Protein AF-A0A662NYD4-F1 (afdb_monomer_lite)

Foldseek 3Di:
DPDPQCDLVNLLVLVVVQVVVCPVHQWGWFAWADPPPQKGKGKIKGFCPQDADPVRDTDRQTKIKIKMFMAGNVPRDTPDIDMDIDRDSSSSSVVVSVVCVVVVIGTDDDDD

Structure (mmCIF, N/CA/C/O backbone):
data_AF-A0A662NYD4-F1
#
_entry.id   AF-A0A662NYD4-F1
#
loop_
_atom_site.group_PDB
_atom_site.id
_atom_site.type_symbol
_atom_site.label_atom_id
_atom_site.label_alt_id
_atom_site.label_comp_id
_atom_site.label_asym_id
_atom_site.label_entity_id
_atom_site.label_seq_id
_atom_site.pdbx_PDB_ins_code
_atom_site.Cartn_x
_atom_site.Cartn_y
_atom_site.Cartn_z
_atom_site.occupancy
_atom_site.B_iso_or_equiv
_atom_site.auth_seq_id
_atom_site.auth_comp_id
_atom_site.auth_asym_id
_atom_site.auth_atom_id
_atom_site.pdbx_PDB_model_num
ATOM 1 N N . MET A 1 1 ? -7.359 15.234 22.515 1.00 42.53 1 MET A N 1
ATOM 2 C CA . MET A 1 1 ? -6.064 14.984 21.854 1.00 42.53 1 MET A CA 1
ATOM 3 C C . MET A 1 1 ? -6.331 15.004 20.365 1.00 42.53 1 MET A C 1
ATOM 5 O O . MET A 1 1 ? -7.099 14.164 19.912 1.00 42.53 1 MET A O 1
ATOM 9 N N . GLU A 1 2 ? -5.815 15.993 19.637 1.00 41.84 2 GLU A N 1
ATOM 10 C CA . GLU A 1 2 ? -5.825 15.942 18.170 1.00 41.84 2 GLU A CA 1
ATOM 11 C C . GLU A 1 2 ? -5.051 14.693 17.743 1.00 41.84 2 GLU A C 1
ATOM 13 O O . GLU A 1 2 ? -3.923 14.480 18.193 1.00 41.84 2 GLU A O 1
ATOM 18 N N . LYS A 1 3 ? -5.678 13.820 16.946 1.00 51.69 3 LYS A N 1
ATOM 19 C CA . LYS A 1 3 ? -4.943 12.733 16.298 1.00 51.69 3 LYS A CA 1
ATOM 20 C C . LYS A 1 3 ? -3.951 13.402 15.348 1.00 51.69 3 LYS A C 1
ATOM 22 O O . LYS A 1 3 ? -4.363 14.183 14.496 1.00 51.69 3 LYS A O 1
ATOM 27 N N . SER A 1 4 ? -2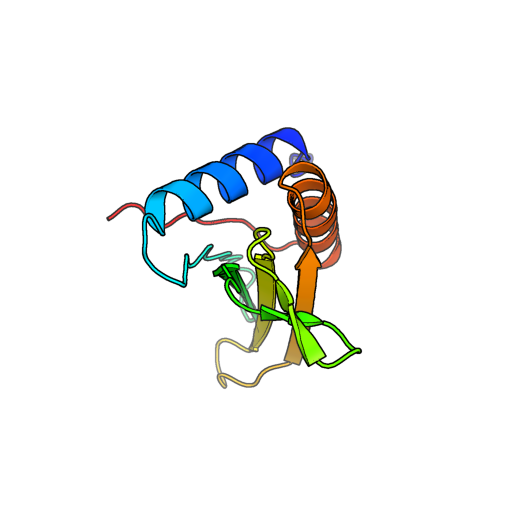.661 13.144 15.541 1.00 57.41 4 SER A N 1
ATOM 28 C CA . SER A 1 4 ? -1.622 13.616 14.627 1.00 57.41 4 SER A CA 1
ATOM 29 C C . SER A 1 4 ? -1.933 13.077 13.227 1.00 57.41 4 SER A C 1
ATOM 31 O O . SER A 1 4 ? -2.120 11.872 13.065 1.00 57.41 4 SER A O 1
ATOM 33 N N . HIS A 1 5 ? -2.073 13.974 12.249 1.00 71.19 5 HIS A N 1
ATOM 34 C CA . HIS A 1 5 ? -2.280 13.608 10.851 1.00 71.19 5 HIS A CA 1
ATOM 35 C C . HIS A 1 5 ? -1.076 12.812 10.338 1.00 71.19 5 HIS A C 1
ATOM 37 O O . HIS A 1 5 ? 0.073 13.204 10.562 1.00 71.19 5 HIS A O 1
ATOM 43 N N . TYR A 1 6 ? -1.331 11.708 9.639 1.00 75.56 6 TYR A N 1
ATOM 44 C CA . TYR A 1 6 ? -0.271 10.927 9.017 1.00 75.56 6 TYR A CA 1
ATOM 45 C C . TYR A 1 6 ? 0.205 11.645 7.748 1.00 75.56 6 TYR A C 1
ATOM 47 O O . TYR A 1 6 ? -0.464 11.658 6.718 1.00 75.56 6 TYR A O 1
ATOM 55 N N . SER A 1 7 ? 1.342 12.331 7.863 1.00 84.81 7 SER A N 1
ATOM 56 C CA . SER A 1 7 ? 1.842 13.221 6.811 1.00 84.81 7 SER A CA 1
ATOM 57 C C . SER A 1 7 ? 2.425 12.473 5.608 1.00 84.81 7 SER A C 1
ATOM 59 O O . SER A 1 7 ? 2.964 11.376 5.748 1.00 84.81 7 SER A O 1
ATOM 61 N N . ILE A 1 8 ? 2.419 13.126 4.441 1.00 87.38 8 ILE A N 1
ATOM 62 C CA . ILE A 1 8 ? 3.083 12.635 3.218 1.00 87.38 8 ILE A CA 1
ATOM 63 C C . ILE A 1 8 ? 4.576 12.364 3.468 1.00 87.38 8 ILE A C 1
ATOM 65 O O . ILE A 1 8 ? 5.111 11.377 2.979 1.00 87.38 8 ILE A O 1
ATOM 69 N N . GLU A 1 9 ? 5.245 13.185 4.283 1.00 87.25 9 GLU A N 1
ATOM 70 C CA . GLU A 1 9 ? 6.655 12.978 4.649 1.00 87.25 9 GLU A CA 1
ATOM 71 C C . GLU A 1 9 ? 6.875 11.693 5.458 1.00 87.25 9 GLU A C 1
ATOM 73 O O . GLU A 1 9 ? 7.900 11.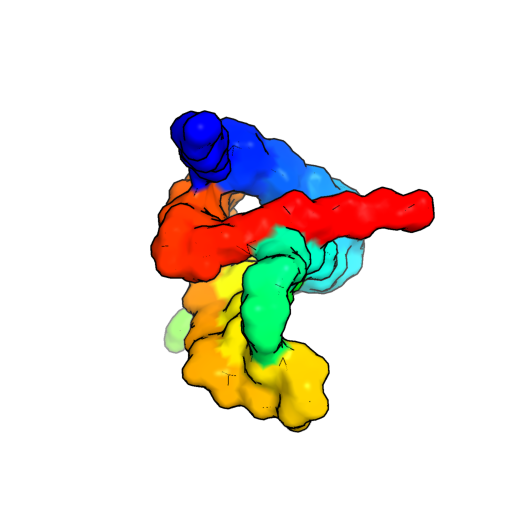028 5.308 1.00 87.25 9 GLU A O 1
ATOM 78 N N . GLN A 1 10 ? 5.916 11.324 6.311 1.00 83.50 10 GLN A N 1
ATOM 79 C CA . GLN A 1 10 ? 5.960 10.056 7.037 1.00 83.50 10 GLN A CA 1
ATOM 80 C C . GLN A 1 10 ? 5.693 8.884 6.084 1.00 83.50 10 GLN A C 1
ATOM 82 O O . GLN A 1 10 ? 6.482 7.945 6.050 1.00 83.50 10 GLN A O 1
ATOM 87 N N . ALA A 1 11 ? 4.669 9.001 5.232 1.00 84.94 11 ALA A N 1
ATOM 88 C CA . ALA A 1 11 ? 4.356 8.024 4.187 1.00 84.94 11 ALA A CA 1
ATOM 89 C C . ALA A 1 11 ? 5.548 7.743 3.270 1.00 84.94 11 ALA A C 1
ATOM 91 O O . ALA A 1 11 ? 5.844 6.593 2.950 1.00 84.94 11 ALA A O 1
ATOM 92 N N . LYS A 1 12 ? 6.271 8.798 2.890 1.00 87.56 12 LYS A N 1
ATOM 93 C CA . LYS A 1 12 ? 7.479 8.709 2.076 1.00 87.56 12 LYS A CA 1
ATOM 94 C C . LYS A 1 12 ? 8.557 7.872 2.756 1.00 87.56 12 LYS A C 1
ATOM 96 O O . LYS A 1 12 ? 9.059 6.935 2.144 1.00 87.56 12 LYS A O 1
ATOM 101 N N . LYS A 1 13 ? 8.870 8.167 4.022 1.00 84.75 13 LYS A N 1
ATOM 102 C CA . LYS A 1 13 ? 9.867 7.407 4.795 1.00 84.75 13 LYS A CA 1
ATOM 103 C C . LYS A 1 13 ? 9.491 5.938 4.928 1.00 84.75 13 LYS A C 1
ATOM 105 O O . LYS A 1 13 ? 10.355 5.081 4.783 1.00 84.75 13 LYS A O 1
ATOM 110 N N . ASP A 1 14 ? 8.219 5.651 5.176 1.00 80.75 14 ASP A N 1
ATOM 111 C CA . ASP A 1 14 ? 7.755 4.281 5.387 1.00 80.75 14 ASP A CA 1
ATOM 112 C C . ASP A 1 14 ? 7.813 3.471 4.081 1.00 80.75 14 ASP A C 1
ATOM 114 O O . ASP A 1 14 ? 8.285 2.335 4.076 1.00 80.75 14 ASP A O 1
ATOM 118 N N . ILE A 1 15 ? 7.454 4.081 2.946 1.00 81.88 15 ILE A N 1
ATOM 119 C CA . ILE A 1 15 ? 7.636 3.479 1.615 1.00 81.88 15 ILE A CA 1
ATOM 120 C C . ILE A 1 15 ? 9.119 3.266 1.303 1.00 81.88 15 ILE A C 1
ATOM 122 O O . ILE A 1 15 ? 9.491 2.202 0.815 1.00 81.88 15 ILE A O 1
ATOM 126 N N . GLU A 1 16 ? 9.981 4.244 1.580 1.00 84.06 16 GLU A N 1
ATOM 127 C CA . GLU A 1 16 ? 11.424 4.125 1.341 1.00 84.06 16 GLU A CA 1
ATOM 128 C C . GLU A 1 16 ? 12.047 2.997 2.170 1.00 84.06 16 GLU A C 1
ATOM 130 O O . GLU A 1 16 ? 12.807 2.194 1.627 1.00 84.06 16 GLU A O 1
ATOM 135 N N . ILE A 1 17 ? 11.694 2.894 3.455 1.00 80.19 17 ILE A N 1
ATOM 136 C CA . ILE A 1 17 ? 12.142 1.811 4.340 1.00 80.19 17 ILE A CA 1
ATOM 137 C C . ILE A 1 17 ? 11.639 0.466 3.823 1.00 80.19 17 ILE A C 1
ATOM 139 O O . ILE A 1 17 ? 12.425 -0.473 3.705 1.00 80.19 17 ILE A O 1
ATOM 143 N N . ALA A 1 18 ? 10.366 0.380 3.441 1.00 76.50 18 ALA A N 1
ATOM 144 C CA . ALA A 1 18 ? 9.790 -0.837 2.893 1.00 76.50 18 ALA A CA 1
ATOM 145 C C . ALA A 1 18 ? 10.507 -1.275 1.603 1.00 76.50 18 ALA A C 1
ATOM 147 O O . ALA A 1 18 ? 10.877 -2.443 1.467 1.00 76.50 18 ALA A O 1
ATOM 148 N N . ILE A 1 19 ? 10.780 -0.348 0.681 1.00 77.69 19 ILE A N 1
ATOM 149 C CA . ILE A 1 19 ? 11.544 -0.622 -0.545 1.00 77.69 19 ILE A CA 1
ATOM 150 C C . ILE A 1 19 ? 12.970 -1.086 -0.213 1.00 77.69 19 ILE A C 1
ATOM 152 O O . ILE A 1 19 ? 13.457 -2.040 -0.819 1.00 77.69 19 ILE A O 1
ATOM 156 N N . GLN A 1 20 ? 13.639 -0.451 0.753 1.00 78.50 20 GLN A N 1
ATOM 157 C CA . GLN A 1 20 ? 14.980 -0.854 1.193 1.00 78.50 20 GLN A CA 1
ATOM 158 C C . GLN A 1 20 ? 14.988 -2.259 1.807 1.00 78.50 20 GLN A C 1
ATOM 160 O O . GLN A 1 20 ? 15.876 -3.048 1.489 1.00 78.50 20 GLN A O 1
ATOM 165 N N . GLN A 1 21 ? 13.994 -2.589 2.637 1.00 70.81 21 GLN A N 1
ATOM 166 C CA . GLN A 1 21 ? 13.831 -3.913 3.245 1.00 70.81 21 GLN A CA 1
ATOM 167 C C . GLN A 1 21 ? 13.534 -5.002 2.210 1.00 70.81 21 GLN A C 1
ATOM 169 O O . GLN A 1 21 ? 14.025 -6.120 2.353 1.00 70.81 21 GLN A O 1
ATOM 174 N N . ALA A 1 22 ? 12.783 -4.686 1.148 1.00 68.69 22 ALA A N 1
ATOM 175 C CA . ALA A 1 22 ? 12.597 -5.616 0.035 1.00 68.69 22 ALA A CA 1
ATOM 176 C C . ALA A 1 22 ? 13.929 -5.964 -0.646 1.00 68.69 22 ALA A C 1
ATOM 178 O O . ALA A 1 22 ? 14.110 -7.108 -1.063 1.00 68.69 22 ALA A O 1
ATOM 179 N N . GLY A 1 23 ? 14.870 -5.019 -0.756 1.00 67.75 23 GLY A N 1
ATOM 180 C CA . GLY A 1 23 ? 16.151 -5.241 -1.431 1.00 67.75 23 GLY A CA 1
ATOM 181 C C . GLY A 1 23 ? 15.964 -5.701 -2.887 1.00 67.75 23 GLY A C 1
ATOM 182 O O . GLY A 1 23 ? 15.329 -5.013 -3.684 1.00 67.75 23 GLY A O 1
ATOM 183 N N . GLU A 1 24 ? 16.508 -6.874 -3.242 1.00 61.31 24 GLU A N 1
ATOM 184 C CA . GLU A 1 24 ? 16.255 -7.552 -4.535 1.00 61.31 24 GLU A CA 1
ATOM 185 C C . GLU A 1 24 ? 14.986 -8.434 -4.536 1.00 61.31 24 GLU A C 1
ATOM 187 O O . GLU A 1 24 ? 14.609 -9.011 -5.559 1.00 61.31 24 GLU A O 1
ATOM 192 N N . GLY A 1 25 ? 14.325 -8.570 -3.387 1.00 55.09 25 GLY A N 1
ATOM 193 C CA . GLY A 1 25 ? 13.054 -9.263 -3.229 1.00 55.09 25 GLY A CA 1
ATOM 194 C C . GLY A 1 25 ? 11.891 -8.516 -3.887 1.00 55.09 25 GLY A C 1
ATOM 195 O O . GLY A 1 25 ? 11.916 -7.305 -4.092 1.00 55.09 25 GLY A O 1
ATOM 196 N N . LYS A 1 26 ? 10.836 -9.261 -4.230 1.00 55.69 26 LYS A N 1
ATOM 197 C CA . LYS A 1 26 ? 9.649 -8.730 -4.927 1.00 55.69 26 LYS A CA 1
ATOM 198 C C . LYS A 1 26 ? 8.616 -8.079 -3.996 1.00 55.69 26 LYS A C 1
ATOM 200 O O . LYS A 1 26 ? 7.679 -7.450 -4.476 1.00 55.69 26 LYS A O 1
ATOM 205 N N . TYR A 1 27 ? 8.747 -8.239 -2.681 1.00 55.28 27 TYR A N 1
ATOM 206 C CA . TYR A 1 27 ? 7.693 -7.893 -1.723 1.00 55.28 27 TYR A CA 1
ATOM 207 C C . TYR A 1 27 ? 8.283 -7.218 -0.485 1.00 55.28 27 TYR A C 1
ATOM 209 O O . TYR A 1 27 ? 9.316 -7.658 0.013 1.00 55.28 27 TYR A O 1
ATOM 217 N N . SER A 1 28 ? 7.600 -6.195 0.022 1.00 54.34 28 SER A N 1
ATOM 218 C CA . SER A 1 28 ? 7.810 -5.626 1.350 1.00 54.34 28 SER A CA 1
ATOM 219 C C . SER A 1 28 ? 6.469 -5.478 2.059 1.00 54.34 28 SER A C 1
ATOM 221 O O . SER A 1 28 ? 5.517 -4.911 1.526 1.00 54.34 28 SER A O 1
ATOM 223 N N . T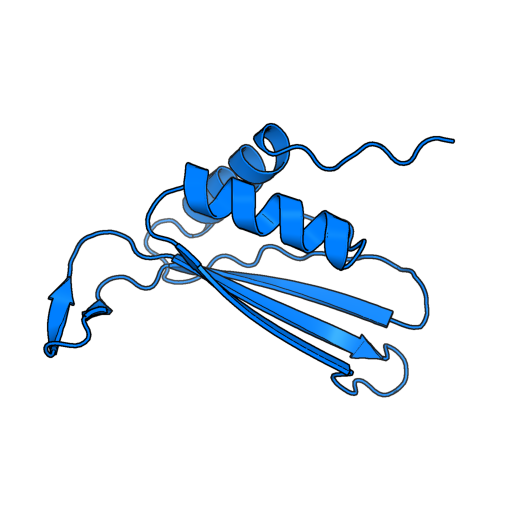HR A 1 29 ? 6.346 -5.999 3.271 1.00 53.94 29 THR A N 1
ATOM 224 C CA . THR A 1 29 ? 5.077 -5.917 3.996 1.00 53.94 29 THR A CA 1
ATOM 225 C C . THR A 1 29 ? 5.082 -4.683 4.883 1.00 53.94 29 THR A C 1
ATOM 227 O O . THR A 1 29 ? 5.738 -4.661 5.918 1.00 53.94 29 THR A O 1
ATOM 230 N N . V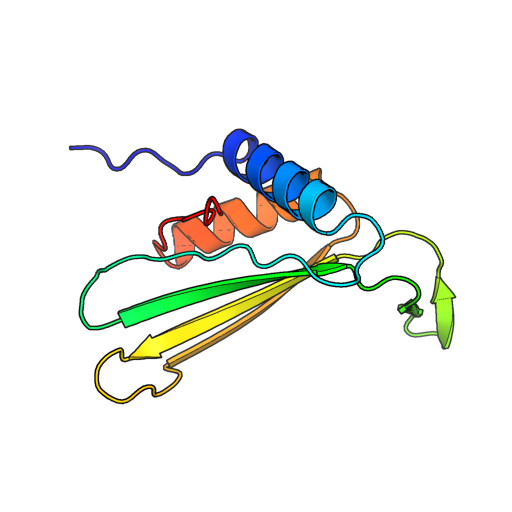AL A 1 30 ? 4.303 -3.668 4.510 1.00 56.84 30 VAL A N 1
ATOM 231 C CA . VAL A 1 30 ? 3.992 -2.547 5.404 1.00 56.84 30 VAL A CA 1
ATOM 232 C C . VAL A 1 30 ? 2.775 -2.928 6.230 1.00 56.84 30 VAL A C 1
ATOM 234 O O . VAL A 1 30 ? 1.643 -2.710 5.809 1.00 56.84 30 VAL A O 1
ATOM 237 N N . ILE A 1 31 ? 2.992 -3.517 7.404 1.00 53.03 31 ILE A N 1
ATOM 238 C CA . ILE A 1 31 ? 1.880 -3.824 8.302 1.00 53.03 31 ILE A CA 1
ATOM 239 C C . ILE A 1 31 ? 1.299 -2.498 8.806 1.00 53.03 31 ILE A C 1
ATOM 241 O O . ILE A 1 31 ? 1.988 -1.605 9.287 1.00 53.03 31 ILE A O 1
ATOM 245 N N . ILE A 1 32 ? -0.007 -2.353 8.663 1.00 58.19 32 ILE A N 1
ATOM 246 C CA . ILE A 1 32 ? -0.772 -1.310 9.328 1.00 58.19 32 ILE A CA 1
ATOM 247 C C . ILE A 1 32 ? -1.621 -2.073 10.344 1.00 58.19 32 ILE A C 1
ATOM 249 O O . ILE A 1 32 ? -2.169 -3.131 10.041 1.00 58.19 32 ILE A O 1
ATOM 253 N N . ASP A 1 33 ? -1.584 -1.649 11.597 1.00 50.94 33 ASP A N 1
ATOM 254 C CA . ASP A 1 33 ? -2.316 -2.261 12.698 1.00 50.94 33 ASP A CA 1
ATOM 255 C C . ASP A 1 33 ? -2.991 -1.135 13.469 1.00 50.94 33 ASP A C 1
ATOM 257 O O . ASP A 1 33 ? -2.346 -0.398 14.215 1.00 50.94 33 ASP A O 1
ATOM 261 N N . ASP A 1 34 ? -4.297 -0.977 13.253 1.00 53.72 34 ASP A N 1
ATOM 262 C CA . ASP A 1 34 ? -5.116 -0.193 14.162 1.00 53.72 34 ASP A CA 1
ATOM 263 C C . ASP A 1 34 ? -6.032 -1.122 14.933 1.00 53.72 34 ASP A C 1
ATOM 265 O O . ASP A 1 34 ? -7.081 -1.555 14.459 1.00 53.72 34 ASP A O 1
ATOM 269 N N . SER A 1 35 ? -5.608 -1.388 16.156 1.00 46.66 35 SER A N 1
ATOM 270 C CA . SER A 1 35 ? -6.328 -2.028 17.246 1.00 46.66 35 SER A CA 1
ATOM 271 C C . SER A 1 35 ? -7.653 -1.335 17.659 1.00 46.66 35 SER A C 1
ATOM 273 O O . SER A 1 35 ? -8.031 -1.374 18.834 1.00 46.66 35 SER A O 1
ATOM 275 N N . PHE A 1 36 ? -8.431 -0.767 16.725 1.00 54.66 36 PHE A N 1
ATOM 276 C CA . PHE A 1 36 ? -9.862 -0.502 16.919 1.00 54.66 36 PHE A CA 1
ATOM 277 C C . PHE A 1 36 ? -10.631 -1.813 16.811 1.00 54.66 36 PHE A C 1
ATOM 279 O O . PHE A 1 36 ? -11.291 -2.111 15.817 1.00 54.66 36 PHE A O 1
ATOM 286 N N . TRP A 1 37 ? -10.566 -2.593 17.887 1.00 54.03 37 TRP A N 1
ATOM 287 C CA . TRP A 1 37 ? -11.444 -3.732 18.104 1.00 54.03 37 TRP A CA 1
ATOM 288 C C . TRP A 1 37 ? -12.898 -3.351 17.752 1.00 54.03 37 TRP A C 1
ATOM 290 O O . TRP A 1 37 ? -13.412 -2.386 18.331 1.00 54.03 37 TRP A O 1
ATOM 300 N N . PRO A 1 38 ? -13.569 -4.046 16.810 1.00 72.38 38 PRO A N 1
ATOM 301 C CA . PRO A 1 38 ? -13.279 -5.394 16.305 1.00 72.38 38 PRO A CA 1
ATOM 302 C C . PRO A 1 38 ? -12.701 -5.471 14.869 1.00 72.38 38 PRO A C 1
ATOM 304 O O . PRO A 1 38 ? -12.932 -6.466 14.186 1.00 72.38 38 PRO A O 1
ATOM 307 N N . PHE A 1 39 ? -11.986 -4.460 14.364 1.00 75.06 39 PHE A N 1
ATOM 308 C CA . PHE A 1 39 ? -11.471 -4.448 12.984 1.00 75.06 39 PHE A CA 1
ATOM 309 C C . PHE A 1 39 ? -9.947 -4.300 12.919 1.00 75.06 39 PHE A C 1
ATOM 311 O O . PHE A 1 39 ? -9.347 -3.682 13.790 1.00 75.06 39 PHE A O 1
ATOM 318 N N . LYS A 1 40 ? -9.330 -4.863 11.875 1.00 77.50 40 LYS A N 1
ATOM 319 C CA . LYS A 1 40 ? -7.901 -4.730 11.553 1.00 77.50 40 LYS A CA 1
ATOM 320 C C . LYS A 1 40 ? -7.745 -4.403 10.074 1.00 77.50 40 LYS A C 1
ATOM 322 O O . LYS A 1 40 ? -8.341 -5.102 9.262 1.00 77.50 40 LYS A O 1
ATOM 327 N N . THR A 1 41 ? -6.939 -3.404 9.724 1.00 75.88 41 THR A N 1
ATOM 328 C CA . THR A 1 41 ? -6.609 -3.079 8.325 1.00 75.88 41 THR A CA 1
ATOM 329 C C . THR A 1 41 ? -5.144 -3.356 8.056 1.00 75.88 41 THR A C 1
ATOM 331 O O . THR A 1 41 ? -4.312 -2.620 8.561 1.00 75.88 41 THR A O 1
ATOM 334 N N . GLU A 1 42 ? -4.838 -4.365 7.247 1.00 77.62 42 GLU A N 1
ATOM 335 C CA . GLU A 1 42 ? -3.477 -4.695 6.813 1.00 77.62 42 GLU A CA 1
ATOM 336 C C . GLU A 1 42 ? -3.177 -4.017 5.471 1.00 77.62 42 GLU A C 1
ATOM 338 O O . GLU A 1 42 ? -4.074 -3.865 4.642 1.00 77.62 42 GLU A O 1
ATOM 343 N N . MET A 1 43 ? -1.921 -3.623 5.244 1.00 77.94 43 MET A N 1
ATOM 344 C CA . MET A 1 43 ? -1.442 -3.191 3.929 1.00 77.94 43 MET A CA 1
ATOM 345 C C . MET A 1 43 ? -0.180 -3.974 3.542 1.00 77.94 43 MET A C 1
ATOM 347 O O . MET A 1 43 ? 0.449 -4.631 4.370 1.00 77.94 43 MET A O 1
ATOM 351 N N . THR A 1 44 ? 0.172 -4.010 2.263 1.00 79.50 44 THR A N 1
ATOM 352 C CA . THR A 1 44 ? 1.356 -4.716 1.756 1.00 79.50 44 THR A CA 1
ATOM 353 C C . THR A 1 44 ? 1.886 -3.992 0.532 1.00 79.50 44 THR A C 1
ATOM 355 O O . THR A 1 44 ? 1.144 -3.772 -0.418 1.00 79.50 44 THR A O 1
ATOM 358 N N . LEU A 1 45 ? 3.173 -3.643 0.546 1.00 80.75 45 LEU A N 1
ATOM 359 C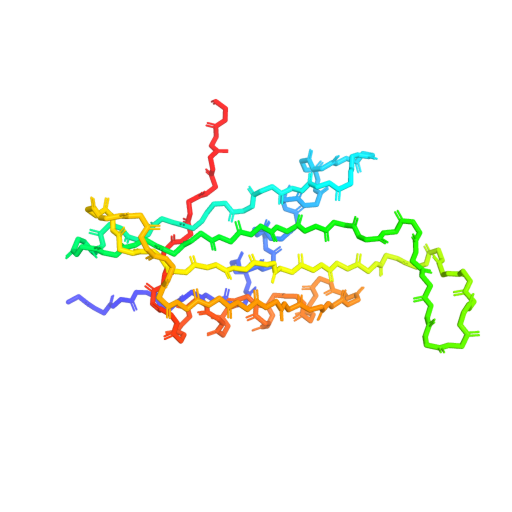 CA . LEU A 1 45 ? 3.846 -2.940 -0.537 1.00 80.75 45 LEU A CA 1
ATOM 360 C C . LEU A 1 45 ? 4.601 -3.931 -1.435 1.00 80.75 45 LEU A C 1
ATOM 362 O O . LEU A 1 45 ? 5.669 -4.444 -1.112 1.00 80.75 45 LEU A O 1
ATOM 366 N N . THR A 1 46 ? 4.080 -4.180 -2.623 1.00 79.06 46 THR A N 1
ATOM 367 C CA . THR A 1 46 ? 4.707 -5.068 -3.601 1.00 79.06 46 THR A CA 1
ATOM 368 C C . THR A 1 46 ? 5.511 -4.270 -4.616 1.00 79.06 46 THR A C 1
ATOM 370 O O . THR A 1 46 ? 5.028 -3.282 -5.164 1.00 79.06 46 THR A O 1
ATOM 373 N N . LYS A 1 47 ? 6.726 -4.732 -4.923 1.00 79.62 47 LYS A N 1
ATOM 374 C CA . LYS A 1 47 ? 7.496 -4.266 -6.075 1.00 79.62 47 LYS A CA 1
ATOM 375 C C . 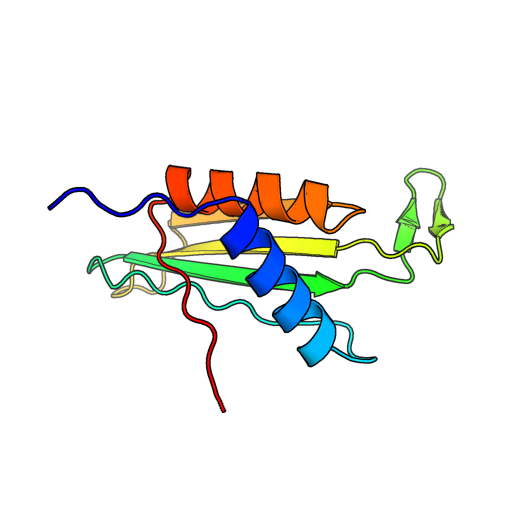LYS A 1 47 ? 7.184 -5.177 -7.266 1.00 79.62 47 LYS A C 1
ATOM 377 O O . LYS A 1 47 ? 7.439 -6.378 -7.247 1.00 79.62 47 LYS A O 1
ATOM 382 N N . CYS A 1 48 ? 6.592 -4.615 -8.308 1.00 74.56 48 CYS A N 1
ATOM 383 C CA . CYS A 1 48 ? 6.004 -5.353 -9.422 1.00 74.56 48 CYS A CA 1
ATOM 384 C C . CYS A 1 48 ? 6.935 -5.510 -10.637 1.00 74.56 48 CYS A C 1
ATOM 386 O O . CYS A 1 48 ? 6.462 -5.913 -11.696 1.00 74.56 48 CYS A O 1
ATOM 388 N N . ASP A 1 49 ? 8.228 -5.189 -10.555 1.00 70.75 49 ASP A N 1
ATOM 389 C CA . ASP A 1 49 ? 9.137 -5.303 -11.699 1.00 70.75 49 ASP A CA 1
ATOM 390 C C . ASP A 1 49 ? 9.751 -6.715 -11.863 1.00 70.75 49 ASP A C 1
ATOM 392 O O . ASP A 1 49 ? 10.074 -7.393 -10.886 1.00 70.75 49 ASP A O 1
ATOM 396 N N . PRO A 1 50 ? 9.939 -7.190 -13.110 1.00 72.00 50 PRO A N 1
ATOM 397 C CA . PRO A 1 50 ? 9.436 -6.605 -14.354 1.00 72.00 50 PRO A CA 1
ATOM 398 C C . PRO A 1 50 ? 7.919 -6.828 -14.530 1.00 72.00 50 PRO A C 1
ATOM 400 O O . PRO A 1 50 ? 7.400 -7.900 -14.222 1.00 72.00 50 PRO A O 1
ATOM 403 N N . TRP A 1 51 ? 7.217 -5.849 -15.112 1.00 76.06 51 TRP A N 1
ATOM 404 C CA . TRP A 1 51 ? 5.767 -5.908 -15.378 1.00 76.06 51 TRP A CA 1
ATOM 405 C C . TRP A 1 51 ? 5.440 -5.673 -16.856 1.00 76.06 51 TRP A C 1
ATOM 407 O O . TRP A 1 51 ? 6.239 -5.111 -17.610 1.00 76.06 51 TRP A O 1
ATOM 417 N N . ARG A 1 52 ? 4.258 -6.128 -17.294 1.00 80.69 52 ARG A N 1
ATOM 418 C CA . ARG A 1 52 ? 3.732 -5.863 -18.644 1.00 80.69 52 ARG A CA 1
ATOM 419 C C . ARG A 1 52 ? 2.768 -4.690 -18.617 1.00 80.69 52 ARG A C 1
ATOM 421 O O . ARG A 1 52 ? 1.848 -4.682 -17.805 1.00 80.69 52 ARG A O 1
ATOM 428 N N . ASP A 1 53 ? 2.955 -3.740 -19.527 1.00 80.19 53 ASP A N 1
ATOM 429 C CA . ASP A 1 53 ? 1.953 -2.700 -19.757 1.00 80.19 53 ASP A CA 1
ATOM 430 C C . ASP A 1 53 ? 0.719 -3.251 -20.500 1.00 80.19 53 ASP A C 1
ATOM 432 O O . ASP A 1 53 ? 0.687 -4.408 -20.928 1.00 80.19 53 ASP A O 1
ATOM 436 N N . SER A 1 54 ? -0.308 -2.416 -20.676 1.00 81.12 54 SER A N 1
ATOM 437 C CA . SER A 1 54 ? -1.546 -2.788 -21.379 1.00 81.12 54 SER A CA 1
ATOM 438 C C . SER A 1 54 ? -1.336 -3.156 -22.854 1.00 81.12 54 SER A C 1
ATOM 440 O O . SER A 1 54 ? -2.198 -3.796 -23.452 1.00 81.12 54 SER A O 1
ATOM 442 N N . SER A 1 55 ? -0.188 -2.800 -23.438 1.00 87.56 55 SER A N 1
ATOM 443 C CA . SER A 1 55 ? 0.223 -3.201 -24.788 1.00 87.56 55 SER A CA 1
ATOM 444 C C . SER A 1 55 ? 1.050 -4.495 -24.810 1.00 87.56 55 SER A C 1
ATOM 446 O O . SER A 1 55 ? 1.500 -4.931 -25.869 1.00 87.56 55 SER A O 1
ATOM 448 N N . GLY A 1 56 ? 1.261 -5.119 -23.646 1.00 85.75 56 GLY A N 1
ATOM 449 C CA . GLY A 1 56 ? 2.023 -6.352 -23.472 1.00 85.75 56 GLY A CA 1
ATOM 450 C C . GLY A 1 56 ? 3.542 -6.162 -23.445 1.00 85.75 56 GLY A C 1
ATOM 451 O O . GLY A 1 56 ? 4.269 -7.161 -23.377 1.00 85.75 56 GLY A O 1
ATOM 452 N N . ARG A 1 57 ? 4.050 -4.922 -23.484 1.00 86.44 57 ARG A N 1
ATOM 453 C CA . ARG A 1 57 ? 5.495 -4.644 -23.484 1.00 86.44 57 ARG A CA 1
ATOM 454 C C . ARG A 1 57 ? 6.071 -4.834 -22.090 1.00 86.44 57 ARG A C 1
ATOM 456 O O . ARG A 1 57 ? 5.478 -4.411 -21.102 1.00 86.44 57 ARG A O 1
ATOM 463 N N . MET A 1 58 ? 7.247 -5.456 -22.023 1.00 85.38 58 MET A N 1
ATOM 464 C CA . MET A 1 58 ? 7.983 -5.591 -20.770 1.00 85.38 58 MET A CA 1
ATOM 465 C C . MET A 1 58 ? 8.551 -4.236 -20.355 1.00 85.38 58 MET A C 1
ATOM 467 O O . MET A 1 58 ? 9.269 -3.597 -21.127 1.00 85.38 58 MET A O 1
ATOM 471 N N . ARG A 1 59 ? 8.233 -3.811 -19.137 1.00 80.44 59 ARG A N 1
ATOM 472 C CA . ARG A 1 59 ? 8.770 -2.611 -18.507 1.00 80.44 59 ARG A CA 1
ATOM 473 C C . ARG A 1 59 ? 9.754 -3.029 -17.423 1.00 80.44 59 ARG A C 1
ATOM 475 O O . ARG A 1 59 ? 9.492 -3.941 -16.642 1.00 80.44 59 ARG A O 1
ATOM 482 N N . THR A 1 60 ? 10.895 -2.354 -17.418 1.00 72.62 60 THR A N 1
ATOM 483 C CA . THR A 1 60 ? 11.944 -2.486 -16.399 1.00 72.62 60 THR A CA 1
ATOM 484 C C . THR A 1 60 ? 11.948 -1.300 -15.440 1.00 72.62 60 THR A C 1
ATOM 486 O O . THR A 1 60 ? 12.766 -1.258 -14.530 1.00 72.62 60 THR A O 1
ATOM 489 N N . SER A 1 61 ? 11.073 -0.312 -15.661 1.00 72.06 61 SER A N 1
ATOM 490 C CA . SER A 1 61 ? 10.848 0.743 -14.683 1.00 72.06 61 SER A CA 1
ATOM 491 C C . SER A 1 61 ? 10.183 0.137 -13.446 1.00 72.06 61 SER A C 1
ATOM 493 O O . SER A 1 61 ? 9.286 -0.702 -13.607 1.00 72.06 61 SER A O 1
ATOM 495 N N . PRO A 1 62 ? 10.581 0.560 -12.236 1.00 70.94 62 PRO A N 1
ATOM 496 C CA . PRO A 1 62 ? 9.899 0.151 -11.023 1.00 70.94 62 PRO A CA 1
ATOM 497 C C . PRO A 1 62 ? 8.415 0.494 -11.131 1.00 70.94 62 PRO A C 1
ATOM 499 O O . PRO A 1 62 ? 8.058 1.592 -11.551 1.00 70.94 62 PRO A O 1
ATOM 502 N N . LYS A 1 63 ? 7.573 -0.471 -10.788 1.00 82.88 63 LYS A N 1
ATOM 503 C CA . LYS A 1 63 ? 6.162 -0.257 -10.493 1.00 82.88 63 LYS A CA 1
ATOM 504 C C . LYS A 1 63 ? 5.929 -0.859 -9.128 1.00 82.88 63 LYS A C 1
ATOM 506 O O . LYS A 1 63 ? 6.447 -1.941 -8.852 1.00 82.88 63 LYS A O 1
ATOM 511 N N . TYR A 1 64 ? 5.180 -0.168 -8.298 1.00 83.12 64 TYR A N 1
ATOM 512 C CA . TYR A 1 64 ? 4.840 -0.619 -6.966 1.00 83.12 64 TYR A CA 1
ATOM 513 C C . TYR A 1 64 ? 3.331 -0.701 -6.828 1.00 83.12 64 TYR A C 1
ATOM 515 O O . TYR A 1 64 ? 2.576 -0.091 -7.589 1.00 83.12 64 TYR A O 1
ATOM 523 N N . ASN A 1 65 ? 2.907 -1.469 -5.843 1.00 86.00 65 ASN A N 1
ATOM 524 C CA . ASN A 1 65 ? 1.517 -1.640 -5.507 1.00 86.00 65 ASN A CA 1
ATOM 525 C C . ASN A 1 65 ? 1.363 -1.687 -3.986 1.00 86.00 65 ASN A C 1
ATOM 527 O O . ASN A 1 65 ? 2.162 -2.344 -3.325 1.00 86.00 65 ASN A O 1
ATOM 531 N N . ILE A 1 66 ? 0.363 -1.000 -3.438 1.00 84.44 66 ILE A N 1
ATOM 532 C CA . ILE A 1 66 ? -0.087 -1.205 -2.058 1.00 84.44 66 ILE A CA 1
ATOM 533 C C . ILE A 1 66 ? -1.423 -1.934 -2.095 1.00 84.44 66 ILE A C 1
ATOM 535 O O . ILE A 1 66 ? -2.449 -1.322 -2.398 1.00 84.44 66 ILE A O 1
ATOM 539 N N . ASP A 1 67 ? -1.408 -3.215 -1.753 1.00 85.56 67 ASP A N 1
ATOM 540 C CA . ASP A 1 67 ? -2.618 -3.977 -1.470 1.00 85.56 67 ASP A CA 1
ATOM 541 C C . ASP A 1 67 ? -3.027 -3.731 -0.021 1.00 85.56 67 ASP A C 1
ATOM 543 O O . ASP A 1 67 ? -2.175 -3.628 0.861 1.00 85.56 67 ASP A O 1
ATOM 547 N N . TRP A 1 68 ? -4.324 -3.626 0.240 1.00 84.06 68 TRP A N 1
ATOM 548 C CA . TRP A 1 68 ? -4.839 -3.468 1.593 1.00 84.06 68 TRP A CA 1
ATOM 549 C C . TRP A 1 68 ? -6.157 -4.190 1.779 1.00 84.06 68 TRP A C 1
ATOM 551 O O . TRP A 1 68 ? -6.961 -4.312 0.851 1.00 84.06 68 TRP A O 1
ATOM 561 N N . ASP A 1 69 ? -6.413 -4.620 3.007 1.00 84.19 69 ASP A N 1
ATOM 562 C CA . ASP A 1 69 ? -7.697 -5.184 3.374 1.00 84.19 69 ASP A CA 1
ATOM 563 C C . ASP A 1 69 ? -8.033 -4.961 4.849 1.00 84.19 69 ASP A C 1
ATOM 565 O O . ASP A 1 69 ? -7.168 -4.961 5.719 1.00 84.19 69 ASP A O 1
ATOM 569 N N . THR A 1 70 ? -9.317 -4.744 5.120 1.00 80.38 70 THR A N 1
ATOM 570 C CA . THR A 1 70 ? -9.882 -4.595 6.458 1.00 80.38 70 THR A CA 1
ATOM 571 C C . THR A 1 70 ? -10.657 -5.851 6.811 1.00 80.38 70 THR A C 1
ATOM 573 O O . THR A 1 70 ? -11.596 -6.216 6.101 1.00 80.38 70 THR A O 1
ATOM 576 N N . ARG A 1 71 ? -10.323 -6.487 7.933 1.00 84.06 71 ARG A N 1
ATOM 577 C CA . ARG A 1 71 ? -10.972 -7.699 8.440 1.00 84.06 71 ARG A CA 1
ATOM 578 C C . ARG A 1 71 ? -11.653 -7.449 9.775 1.00 84.06 71 ARG A C 1
ATOM 580 O O . ARG A 1 71 ? -11.143 -6.715 10.617 1.00 84.06 71 ARG A O 1
ATOM 587 N N . ASP A 1 72 ? -12.778 -8.118 9.983 1.00 81.69 72 ASP A N 1
ATOM 588 C CA . ASP A 1 72 ? -13.319 -8.358 11.317 1.00 81.69 72 ASP A CA 1
ATOM 589 C C . ASP A 1 72 ? -12.379 -9.316 12.065 1.00 81.69 72 ASP A C 1
ATOM 591 O O . ASP A 1 72 ? -12.094 -10.415 11.587 1.00 81.69 72 ASP A O 1
ATOM 595 N N . THR A 1 73 ? -11.857 -8.896 13.217 1.00 77.25 73 THR A N 1
ATOM 596 C CA . THR A 1 73 ? -10.818 -9.635 13.953 1.00 77.25 73 THR A CA 1
ATOM 597 C C . THR A 1 73 ? -11.342 -10.900 14.624 1.00 77.25 73 THR A C 1
ATOM 599 O O . THR A 1 73 ? -10.563 -11.808 14.901 1.00 77.25 73 THR A O 1
ATOM 602 N N . LEU A 1 74 ? -12.649 -10.980 14.880 1.00 81.06 74 LEU A N 1
ATOM 603 C CA . LEU A 1 74 ? -13.286 -12.120 15.539 1.00 81.06 74 LEU A CA 1
ATOM 604 C C . LEU A 1 74 ? -13.578 -13.258 14.560 1.00 81.06 74 LEU A C 1
ATOM 606 O O . LEU A 1 74 ? -13.394 -14.429 14.882 1.00 81.06 74 LEU A O 1
ATOM 610 N N . SER A 1 75 ? -14.057 -12.914 13.370 1.00 86.38 75 SER A N 1
ATOM 611 C CA . SER A 1 75 ? -14.483 -13.857 12.335 1.00 86.38 75 SER A CA 1
ATOM 612 C C . SER A 1 75 ? -13.452 -14.052 11.225 1.00 86.38 75 SER A C 1
ATOM 614 O O . SER A 1 75 ? -13.572 -14.997 10.447 1.00 86.38 75 SER A O 1
ATOM 616 N N . GLY A 1 76 ? -12.470 -13.156 11.107 1.00 82.12 76 GLY A N 1
ATOM 617 C CA . GLY A 1 76 ? -11.514 -13.113 9.999 1.00 82.12 76 GLY A CA 1
ATOM 618 C C . GLY A 1 76 ? -12.127 -12.660 8.670 1.00 82.12 76 GLY A C 1
ATOM 619 O O . GLY A 1 76 ? -11.454 -12.692 7.640 1.00 82.12 76 GLY A O 1
ATOM 620 N N . ARG A 1 77 ? -13.404 -12.256 8.654 1.00 85.25 77 ARG A N 1
ATOM 621 C CA . ARG A 1 77 ? -14.104 -11.855 7.431 1.00 85.25 77 ARG A CA 1
ATOM 622 C C . ARG A 1 77 ? -13.531 -10.547 6.893 1.00 85.25 77 ARG A C 1
ATOM 624 O O . ARG A 1 77 ? -13.546 -9.541 7.596 1.00 85.25 77 ARG A O 1
ATOM 631 N N . ILE A 1 78 ? -13.140 -10.540 5.619 1.00 84.56 78 ILE A N 1
ATOM 632 C CA . ILE A 1 78 ? -12.784 -9.315 4.893 1.00 84.56 78 ILE A CA 1
ATOM 633 C C . ILE A 1 78 ? -14.047 -8.463 4.701 1.00 84.56 78 ILE A C 1
ATOM 635 O O . ILE A 1 78 ? -15.066 -8.928 4.183 1.00 84.56 78 ILE A O 1
ATOM 639 N N . LEU A 1 79 ? -13.974 -7.216 5.153 1.00 83.44 79 LEU A N 1
ATOM 640 C CA . LEU A 1 79 ? -15.029 -6.208 5.088 1.00 83.44 79 LEU A CA 1
ATOM 641 C C . LEU A 1 79 ? -14.813 -5.242 3.925 1.00 83.44 79 LEU A C 1
ATOM 643 O O . LEU A 1 79 ? -15.777 -4.823 3.289 1.00 83.44 79 LEU A O 1
ATOM 647 N N . ALA A 1 80 ? -13.556 -4.907 3.648 1.00 83.56 80 ALA A N 1
ATOM 648 C CA . ALA A 1 80 ? -13.146 -4.046 2.549 1.00 83.56 80 ALA A CA 1
ATOM 649 C C . ALA A 1 80 ? -11.742 -4.439 2.096 1.00 83.56 80 ALA A C 1
ATOM 651 O O . ALA A 1 80 ? -10.964 -4.954 2.893 1.00 83.56 80 ALA A O 1
ATOM 652 N N . MET A 1 81 ? -11.427 -4.205 0.829 1.00 88.19 81 MET A N 1
ATOM 653 C CA . MET A 1 81 ? -10.081 -4.385 0.304 1.00 88.19 81 MET A CA 1
ATOM 654 C C . MET A 1 81 ? -9.876 -3.525 -0.933 1.00 88.19 81 MET A C 1
ATOM 656 O O . MET A 1 81 ? -10.844 -3.138 -1.595 1.00 88.19 81 MET A O 1
ATOM 660 N N . GLY A 1 82 ? -8.624 -3.247 -1.254 1.00 86.56 82 GLY A N 1
ATOM 661 C CA . GLY A 1 82 ? -8.263 -2.449 -2.408 1.00 86.56 82 GLY A CA 1
ATOM 662 C C . GLY A 1 82 ? -6.784 -2.547 -2.725 1.00 86.56 82 GLY A C 1
ATOM 663 O O . GLY A 1 82 ? -6.030 -3.266 -2.077 1.00 86.56 82 GLY A O 1
ATOM 664 N N . SER A 1 83 ? -6.400 -1.829 -3.772 1.00 86.06 83 SER A N 1
ATOM 665 C CA . SER A 1 83 ? -5.061 -1.893 -4.332 1.00 86.06 83 SER A CA 1
ATOM 666 C C . SER A 1 83 ? -4.701 -0.539 -4.943 1.00 86.06 83 SER A C 1
ATOM 668 O O . SER A 1 83 ? -5.545 0.099 -5.583 1.00 86.06 83 SER A O 1
ATOM 670 N N . LEU A 1 84 ? -3.478 -0.071 -4.708 1.00 86.88 84 LEU A N 1
ATOM 671 C CA . LEU A 1 84 ? -2.983 1.239 -5.125 1.00 86.88 84 LEU A CA 1
ATOM 672 C C . LEU A 1 84 ? -1.668 1.065 -5.889 1.00 86.88 84 LEU A C 1
ATOM 674 O O . LEU A 1 84 ? -0.605 0.947 -5.290 1.00 86.88 84 LEU A O 1
ATOM 678 N N . ASP A 1 85 ? -1.743 1.081 -7.217 1.00 87.81 85 ASP A N 1
ATOM 679 C CA . ASP A 1 85 ? -0.563 1.100 -8.090 1.00 87.81 85 ASP A CA 1
ATOM 680 C C . ASP A 1 85 ? 0.113 2.474 -8.074 1.00 87.81 85 ASP A C 1
ATOM 682 O O . ASP A 1 85 ? -0.591 3.483 -8.064 1.00 87.81 85 ASP A O 1
ATOM 686 N N . PHE A 1 86 ? 1.440 2.539 -8.154 1.00 87.06 86 PHE A N 1
ATOM 687 C CA . PHE A 1 86 ? 2.187 3.784 -8.368 1.00 87.06 86 PHE A CA 1
ATOM 688 C C . PHE A 1 86 ? 3.575 3.526 -8.962 1.00 87.06 86 PHE A C 1
ATOM 690 O O . PHE A 1 86 ? 4.145 2.443 -8.804 1.00 87.06 86 PHE A O 1
ATOM 697 N N . ASP A 1 87 ? 4.131 4.542 -9.619 1.00 85.00 87 ASP A N 1
ATOM 698 C CA . ASP A 1 87 ? 5.422 4.437 -10.312 1.00 85.00 87 ASP A CA 1
ATOM 699 C C . ASP A 1 87 ? 6.553 5.187 -9.582 1.00 85.00 87 ASP A C 1
ATOM 701 O O . ASP A 1 87 ? 7.732 4.884 -9.784 1.00 85.00 87 ASP A O 1
ATOM 705 N N . THR A 1 88 ? 6.221 6.148 -8.710 1.00 86.56 88 THR A N 1
ATOM 706 C CA . THR A 1 88 ? 7.198 6.937 -7.937 1.00 86.56 88 THR A CA 1
ATOM 707 C C . THR A 1 88 ? 6.906 6.922 -6.442 1.00 86.56 88 THR A C 1
ATOM 709 O O . THR A 1 88 ? 5.763 6.777 -6.015 1.00 86.56 88 THR A O 1
ATOM 712 N N . VAL A 1 89 ? 7.946 7.109 -5.626 1.00 85.31 89 VAL A N 1
ATOM 713 C CA . VAL A 1 89 ? 7.802 7.171 -4.164 1.00 85.31 89 VAL A CA 1
ATOM 714 C C . VAL A 1 89 ? 6.873 8.314 -3.754 1.00 85.31 89 VAL A C 1
ATOM 716 O O . VAL A 1 89 ? 6.057 8.137 -2.858 1.00 85.31 89 VAL A O 1
ATOM 719 N N . GLU A 1 90 ? 6.951 9.465 -4.424 1.00 89.81 90 GLU A N 1
ATOM 720 C CA . GLU A 1 90 ? 6.075 10.613 -4.177 1.00 89.81 90 GLU A CA 1
ATOM 721 C C . GLU A 1 90 ? 4.599 10.264 -4.403 1.00 89.81 90 GLU A C 1
ATOM 723 O O . GLU A 1 90 ? 3.766 10.517 -3.535 1.00 89.81 90 GLU A O 1
ATOM 728 N N . GLU A 1 91 ? 4.283 9.623 -5.531 1.00 90.56 91 GLU A N 1
ATOM 729 C CA . GLU A 1 91 ? 2.919 9.191 -5.841 1.00 90.56 91 GLU A CA 1
ATOM 730 C C . GLU A 1 91 ? 2.425 8.141 -4.834 1.00 90.56 91 GLU A C 1
ATOM 732 O O . GLU A 1 91 ? 1.282 8.195 -4.372 1.00 90.56 91 GLU A O 1
ATOM 737 N N . GLY A 1 92 ? 3.294 7.198 -4.464 1.00 88.25 92 GLY A N 1
ATOM 738 C CA . GLY A 1 92 ? 3.007 6.207 -3.433 1.00 88.25 92 GLY A CA 1
ATOM 739 C C . GLY A 1 92 ? 2.717 6.850 -2.079 1.00 88.25 92 GLY A C 1
ATOM 740 O O . GLY A 1 92 ? 1.760 6.460 -1.414 1.00 88.25 92 GLY A O 1
ATOM 741 N N . ALA A 1 93 ? 3.493 7.862 -1.686 1.00 88.69 93 ALA A N 1
ATOM 742 C CA . ALA A 1 93 ? 3.357 8.551 -0.407 1.00 88.69 93 ALA A CA 1
ATOM 743 C C . ALA A 1 93 ? 2.037 9.323 -0.310 1.00 88.69 93 ALA A C 1
ATOM 745 O O . ALA A 1 93 ? 1.347 9.232 0.704 1.00 88.69 93 ALA A O 1
ATOM 746 N N . GLU A 1 94 ? 1.641 10.027 -1.374 1.00 90.62 94 GLU A N 1
ATOM 747 C CA . GLU A 1 94 ? 0.336 10.693 -1.450 1.00 90.62 94 GLU A CA 1
ATOM 748 C C . GLU A 1 94 ? -0.819 9.691 -1.318 1.00 90.62 94 GLU A C 1
ATOM 750 O O . GLU A 1 94 ? -1.766 9.912 -0.557 1.00 90.62 94 GLU A O 1
ATOM 755 N N . LYS A 1 95 ? -0.729 8.564 -2.034 1.00 88.69 95 LYS A N 1
ATOM 756 C CA . LYS A 1 95 ? -1.741 7.500 -2.009 1.00 88.69 95 LYS A CA 1
ATOM 757 C C . LYS A 1 95 ? -1.837 6.833 -0.641 1.00 88.69 95 LYS A C 1
ATOM 759 O O . LYS A 1 95 ? -2.944 6.680 -0.131 1.00 88.69 95 LYS A O 1
ATOM 764 N N . LEU A 1 96 ? -0.702 6.475 -0.043 1.00 85.06 96 LEU A N 1
ATOM 765 C CA . LEU A 1 96 ? -0.630 5.848 1.273 1.00 85.06 96 LEU A CA 1
ATOM 766 C C . LEU A 1 96 ? -1.152 6.786 2.364 1.00 85.06 96 LEU A C 1
ATOM 768 O O . LEU A 1 96 ? -1.977 6.367 3.173 1.00 85.06 96 LEU A O 1
ATOM 772 N N . ALA A 1 97 ? -0.731 8.055 2.358 1.00 84.75 97 ALA A N 1
ATOM 773 C CA . ALA A 1 97 ? -1.181 9.029 3.347 1.00 84.75 97 ALA A CA 1
ATOM 774 C C . ALA A 1 97 ? -2.698 9.220 3.297 1.00 84.75 97 ALA A C 1
ATOM 776 O O . ALA A 1 97 ? -3.371 9.106 4.322 1.00 84.75 97 ALA A O 1
ATOM 777 N N . ARG A 1 98 ? -3.252 9.405 2.092 1.00 85.44 98 ARG A N 1
ATOM 778 C CA . ARG A 1 98 ? -4.701 9.501 1.901 1.00 85.44 98 ARG A CA 1
ATOM 779 C C . ARG A 1 98 ? -5.418 8.232 2.361 1.00 85.44 98 ARG A C 1
ATOM 781 O O . ARG A 1 98 ? -6.417 8.326 3.065 1.00 85.44 98 ARG A O 1
ATOM 788 N N . GLN A 1 99 ? -4.906 7.053 2.004 1.00 82.81 99 GLN A N 1
ATOM 789 C CA . GLN A 1 99 ? -5.519 5.779 2.383 1.00 82.81 99 GLN A CA 1
ATOM 790 C C . GLN A 1 99 ? -5.545 5.587 3.904 1.00 82.81 99 GLN A C 1
ATOM 792 O O . GLN A 1 99 ? -6.551 5.137 4.451 1.00 82.81 99 GLN A O 1
ATOM 797 N N . ILE A 1 100 ? -4.466 5.945 4.600 1.00 77.88 100 ILE A N 1
ATOM 798 C CA . ILE A 1 100 ? -4.383 5.906 6.064 1.00 77.88 100 ILE A CA 1
ATOM 799 C C . ILE A 1 100 ? -5.378 6.880 6.701 1.00 77.88 100 ILE A C 1
ATOM 801 O O . ILE A 1 100 ? -6.067 6.506 7.647 1.00 77.88 100 ILE A O 1
ATOM 805 N N . GLU A 1 101 ? -5.525 8.096 6.172 1.00 77.69 101 GLU A N 1
ATOM 806 C CA . GLU A 1 101 ? -6.522 9.048 6.675 1.00 77.69 101 GLU A CA 1
ATOM 807 C C . GLU A 1 101 ? -7.964 8.567 6.447 1.00 77.69 101 GLU A C 1
ATOM 809 O O . GLU A 1 101 ? -8.793 8.647 7.358 1.00 77.69 101 GLU A O 1
ATOM 814 N N . GLU A 1 102 ? -8.262 8.027 5.262 1.00 77.38 102 GLU A N 1
ATOM 815 C CA . GLU A 1 102 ? -9.590 7.516 4.896 1.00 77.38 102 GLU A CA 1
ATOM 816 C C . GLU A 1 102 ? -9.981 6.283 5.720 1.00 77.38 102 GLU A C 1
ATOM 818 O O . GLU A 1 102 ? -11.100 6.195 6.231 1.00 77.38 102 GLU A O 1
ATOM 823 N N . THR A 1 103 ? -9.053 5.339 5.887 1.00 70.25 103 THR A N 1
ATOM 824 C CA . THR A 1 103 ? -9.279 4.109 6.665 1.00 70.25 103 THR A CA 1
ATOM 825 C C . THR A 1 103 ? -9.098 4.308 8.163 1.00 70.25 103 THR A C 1
ATOM 827 O O . THR A 1 103 ? -9.486 3.440 8.945 1.00 70.25 103 THR A O 1
ATOM 830 N N . LYS A 1 104 ? -8.523 5.446 8.570 1.00 65.12 104 LYS A N 1
ATOM 831 C CA . LYS A 1 104 ? -8.037 5.732 9.925 1.00 65.12 104 LYS A CA 1
ATOM 832 C C . LYS A 1 104 ? -7.030 4.707 10.445 1.00 65.12 104 LYS A C 1
ATOM 834 O O . LYS A 1 104 ? -6.834 4.660 11.650 1.00 65.12 104 LYS A O 1
ATOM 839 N N . ALA A 1 105 ? -6.427 3.901 9.576 1.00 61.19 105 ALA A N 1
ATOM 840 C CA . ALA A 1 105 ? -5.547 2.815 9.974 1.00 61.19 105 ALA A CA 1
ATOM 841 C C . ALA A 1 105 ? -4.190 3.357 10.475 1.00 61.19 105 ALA A C 1
ATOM 843 O O . ALA A 1 105 ? -3.687 4.346 9.957 1.00 61.19 105 ALA A O 1
ATOM 844 N N . TYR A 1 106 ? -3.585 2.740 11.489 1.00 55.00 106 TYR A N 1
ATOM 845 C CA . TYR A 1 106 ? -2.335 3.190 12.105 1.00 55.00 106 TYR A CA 1
ATOM 846 C C . TYR A 1 106 ? -1.173 2.317 11.634 1.00 55.00 106 TYR A C 1
ATOM 848 O O . TYR A 1 106 ? -1.260 1.095 11.677 1.00 55.00 106 TYR A O 1
ATOM 856 N N . LEU A 1 107 ? -0.089 2.916 11.147 1.00 50.66 107 LEU A N 1
ATOM 857 C CA . LEU A 1 107 ? 1.004 2.171 10.520 1.00 50.66 107 LEU A CA 1
ATOM 858 C C . LEU A 1 107 ? 1.950 1.557 11.573 1.00 50.66 107 LEU A C 1
ATOM 860 O O . LEU A 1 107 ? 2.458 2.266 12.441 1.00 50.66 107 LEU A O 1
ATOM 864 N N . PHE A 1 108 ? 2.192 0.243 11.493 1.00 45.47 108 PHE A N 1
ATOM 865 C CA . PHE A 1 108 ? 3.135 -0.500 12.337 1.00 45.47 108 PHE A CA 1
ATOM 866 C C . PHE A 1 108 ? 4.194 -1.166 11.457 1.00 45.47 108 PHE A C 1
ATOM 868 O O . PHE A 1 108 ? 4.014 -2.272 10.954 1.00 45.47 108 PHE A O 1
ATOM 875 N N . MET A 1 109 ? 5.343 -0.519 11.292 1.00 46.44 109 MET A N 1
ATOM 876 C CA . MET A 1 109 ? 6.480 -1.204 10.684 1.00 46.44 109 MET A CA 1
ATOM 877 C C . MET A 1 109 ? 7.040 -2.190 11.705 1.00 46.44 109 MET A C 1
ATOM 879 O O . MET A 1 109 ? 7.603 -1.781 12.721 1.00 46.44 109 MET A O 1
ATOM 883 N N . GLY A 1 110 ? 6.820 -3.484 11.465 1.00 35.91 110 GLY A N 1
ATOM 884 C CA . GLY A 1 110 ? 7.428 -4.540 12.261 1.00 35.91 110 GLY A CA 1
ATOM 885 C C . GLY A 1 110 ? 8.941 -4.373 12.230 1.00 35.91 110 GLY A C 1
ATOM 886 O O . GLY A 1 110 ? 9.553 -4.474 11.170 1.00 35.91 110 GLY A O 1
ATOM 887 N N . ASN A 1 111 ? 9.530 -4.074 13.383 1.00 32.88 111 ASN A N 1
ATOM 888 C CA . ASN A 1 111 ? 10.947 -4.324 13.585 1.00 32.88 111 ASN A CA 1
ATOM 889 C C . ASN A 1 111 ? 11.094 -5.825 13.853 1.00 32.88 111 ASN A C 1
ATOM 891 O O . ASN A 1 111 ? 10.309 -6.363 14.639 1.00 32.88 111 ASN A O 1
ATOM 895 N N . ASP A 1 112 ? 12.061 -6.460 13.188 1.00 33.03 112 ASP A N 1
ATOM 896 C CA . ASP A 1 112 ? 12.553 -7.800 13.543 1.00 33.03 112 ASP A CA 1
ATOM 897 C C . ASP A 1 112 ? 12.766 -7.960 15.062 1.00 33.03 112 ASP A C 1
ATOM 899 O O . ASP A 1 112 ? 13.264 -7.000 15.706 1.00 33.03 112 ASP A O 1
#

Secondary structure (DSSP, 8-state):
-PPPP--HHHHHHHHHHHHHHHTTSSEE---B----TTEEEEEEEEE--SEE-TT--EE-S--EEEEEEEEETTT--EEEEEEEEESSHHHHHHHHHHHHHHH-PPB-----

Radius of gyration: 14.74 Å; chains: 1; bounding box: 31×30×47 Å

Sequence (112 aa):
MEKSHYSIEQAKKDIEIAIQQAGEGKYSTVIIDDSFWPFKTEMTLTKCDPWRDSSGRMRTSPKYNIDWDTRDTLSGRILAMGSLDFDTVEEGAEKLARQIEETKAYLFMGND

pLDDT: mean 74.16, std 14.38, range [32.88, 90.62]